Protein AF-A0A7S0GH83-F1 (afdb_monomer_lite)

InterPro domains:
  IPR001752 Kinesin motor domain [PS50067] (26-102)
  IPR027417 P-loop containing nucleoside triphosphate hydrolase [SSF52540] (3-102)
  IPR027640 Kinesin-like protein [PTHR47972] (2-102)
  IPR031852 Spindle pole body-associated protein Vik1/Cik1, microtubule binding domain [PF16796] (10-102)
  IPR036961 Kinesin motor domain superfamily [G3DSA:3.40.850.10] (1-102)

pLDDT: mean 84.29, std 9.67, range [53.75, 94.06]

Sequence (102 aa):
MLEDKVHALQSERRLMHNQLQELRGNIRVYARIRPFLPVDGIAECDLKDAEPNVLPISDSALKTVNRLNKTESSFTYDRVFSPSSSQQTVFDEVSELIQSAL

Organism: NCBI:txid420281

Secondary structure (DSSP, 8-state):
-HHHHHHHHHHHHHHHHHHHHHHH-SS--EEEPPPP-GGGS--TTTTTT---SEEEEETTEEEEEETTTTEEEEEE-SEEE-TT--HHHHHHHHHHHHHHT-

Radius of gyration: 20.24 Å; chains: 1; bounding box: 45×22×60 Å

Foldseek 3Di:
DVVVVVVVVVVVVLVVLVVVCVVLPPDFDEAEDAQDDVVVVADPVCSVVPDDQWDAPDQFKIWGADPVVRDIDMDGGSGYHYNPRDPVNVCVVCVSVVVNVD

Structure (mmCIF, N/CA/C/O backbone):
data_AF-A0A7S0GH83-F1
#
_entry.id   AF-A0A7S0GH83-F1
#
loop_
_atom_site.group_PDB
_atom_site.id
_atom_site.type_symbol
_atom_site.label_atom_id
_atom_site.label_alt_id
_atom_site.label_comp_id
_atom_site.label_asym_id
_atom_site.label_entity_id
_atom_site.label_seq_id
_atom_site.pdbx_PDB_ins_code
_atom_site.Cartn_x
_atom_site.Cartn_y
_atom_site.Cartn_z
_atom_site.occupancy
_atom_site.B_iso_or_equiv
_atom_site.auth_seq_id
_atom_site.auth_comp_id
_atom_site.auth_asym_id
_atom_site.auth_atom_id
_atom_site.pdbx_PDB_model_num
ATOM 1 N N . MET A 1 1 ? -27.648 -3.856 30.524 1.00 70.44 1 MET A N 1
ATOM 2 C CA . MET A 1 1 ? -26.566 -4.792 30.924 1.00 70.44 1 MET A CA 1
ATOM 3 C C . MET A 1 1 ? -25.835 -5.398 29.730 1.00 70.44 1 MET A C 1
ATOM 5 O O . MET A 1 1 ? -24.627 -5.221 29.650 1.00 70.44 1 MET A O 1
ATOM 9 N N . LEU A 1 2 ? -26.502 -6.119 28.814 1.00 83.38 2 LEU A N 1
ATOM 10 C CA . LEU A 1 2 ? -25.817 -6.709 27.648 1.00 83.38 2 LEU A CA 1
ATOM 11 C C . LEU A 1 2 ? -25.417 -5.643 26.612 1.00 83.38 2 LEU A C 1
ATOM 13 O O . LEU A 1 2 ? -24.304 -5.668 26.102 1.00 83.38 2 LEU A O 1
ATOM 17 N N . GLU A 1 3 ? -26.292 -4.666 26.372 1.00 85.94 3 GLU A N 1
ATOM 18 C CA . GLU A 1 3 ? -26.040 -3.535 25.466 1.00 85.94 3 GLU A CA 1
ATOM 19 C C . GLU A 1 3 ? -24.869 -2.665 25.943 1.00 85.94 3 GLU A C 1
ATOM 21 O O . GLU A 1 3 ? -23.976 -2.353 25.159 1.00 85.94 3 GLU 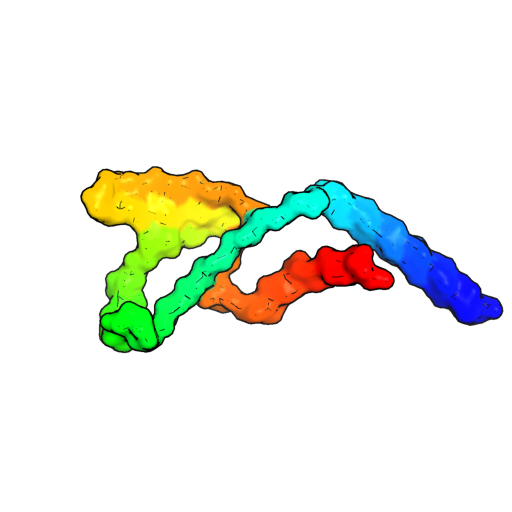A O 1
ATOM 26 N N . ASP A 1 4 ? -24.795 -2.372 27.246 1.00 87.94 4 ASP A N 1
ATOM 27 C CA . ASP A 1 4 ? -23.680 -1.624 27.847 1.00 87.94 4 ASP A CA 1
ATOM 28 C C . ASP A 1 4 ? -22.344 -2.360 27.676 1.00 87.94 4 ASP A C 1
ATOM 30 O O . ASP A 1 4 ? -21.310 -1.756 27.392 1.00 87.94 4 ASP A O 1
ATOM 34 N N . LYS A 1 5 ? -22.3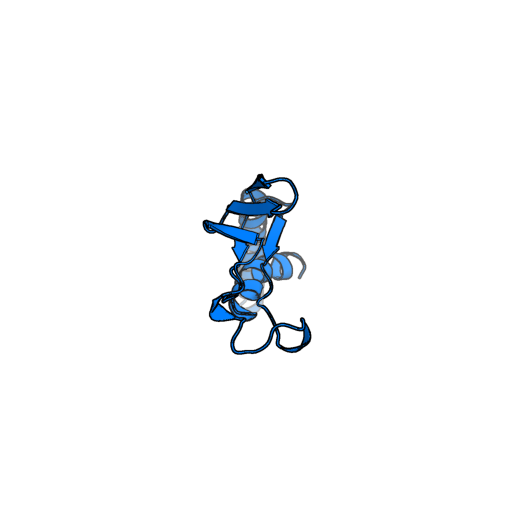68 -3.694 27.809 1.00 90.88 5 LYS A N 1
ATOM 35 C CA . LYS A 1 5 ? -21.197 -4.550 27.598 1.00 90.88 5 LYS A CA 1
ATOM 36 C C . LYS A 1 5 ? -20.745 -4.514 26.136 1.00 90.88 5 LYS A C 1
ATOM 38 O O . LYS A 1 5 ? -19.547 -4.408 25.882 1.00 90.88 5 LYS A O 1
ATOM 43 N N . VAL A 1 6 ? -21.683 -4.572 25.189 1.00 92.31 6 VAL A N 1
ATOM 44 C CA . VAL A 1 6 ? -21.396 -4.459 23.749 1.00 92.31 6 VAL A CA 1
ATOM 45 C C . VAL A 1 6 ? -20.800 -3.089 23.429 1.00 92.31 6 VAL A C 1
ATOM 47 O O . VAL A 1 6 ? -19.785 -3.020 22.738 1.00 92.31 6 VAL A O 1
ATOM 50 N N . HIS A 1 7 ? -21.356 -2.012 23.984 1.00 89.75 7 HIS A N 1
ATOM 51 C CA . HIS A 1 7 ? -20.827 -0.661 23.804 1.00 89.75 7 HIS A CA 1
ATOM 52 C C . HIS A 1 7 ? -19.408 -0.500 24.356 1.00 89.75 7 HIS A C 1
ATOM 54 O O . HIS A 1 7 ? -18.547 0.055 23.673 1.00 89.75 7 HIS A O 1
ATOM 60 N N . ALA A 1 8 ? -19.139 -1.008 25.561 1.00 91.25 8 ALA A N 1
ATOM 61 C CA . ALA A 1 8 ? -17.809 -0.944 26.162 1.00 91.25 8 ALA A CA 1
ATOM 62 C C . ALA A 1 8 ? -16.763 -1.685 25.310 1.00 91.25 8 ALA A C 1
ATOM 64 O O . ALA A 1 8 ? -15.717 -1.119 24.993 1.00 91.25 8 ALA A O 1
ATOM 65 N N . LEU A 1 9 ? -17.081 -2.906 24.864 1.00 91.88 9 LEU A N 1
ATOM 66 C CA . LEU A 1 9 ? -16.195 -3.703 24.008 1.00 91.88 9 LEU A CA 1
ATOM 67 C C . LEU A 1 9 ? -15.960 -3.044 22.642 1.00 91.88 9 LEU A C 1
ATOM 69 O O . LEU A 1 9 ? -14.847 -3.074 22.121 1.00 91.88 9 LEU A O 1
ATOM 73 N N . GLN A 1 10 ? -16.983 -2.418 22.053 1.00 89.06 10 GLN A N 1
ATOM 74 C CA . GLN A 1 10 ? -16.830 -1.686 20.795 1.00 89.06 10 GLN A CA 1
ATOM 75 C C . GLN A 1 10 ? -15.926 -0.456 20.937 1.00 89.06 10 GLN A C 1
ATOM 77 O O . GLN A 1 10 ? -15.147 -0.173 20.026 1.00 89.06 10 GLN A O 1
ATOM 82 N N . SER A 1 11 ? -16.019 0.271 22.051 1.00 88.81 11 SER A N 1
ATOM 83 C CA . SER A 1 11 ? -15.153 1.422 22.334 1.00 88.81 11 SER A CA 1
ATOM 84 C C . SER A 1 11 ? -13.698 1.000 22.529 1.00 88.81 11 SER A C 1
ATOM 86 O O . SER A 1 11 ? -12.803 1.600 21.938 1.00 88.81 11 SER A O 1
ATOM 88 N N . GLU A 1 12 ? -13.460 -0.073 23.286 1.00 92.38 12 GLU A N 1
ATOM 89 C CA . GLU A 1 12 ? -12.119 -0.632 23.493 1.00 92.38 12 GLU A CA 1
ATOM 90 C C . GLU A 1 12 ? -11.503 -1.114 22.171 1.00 92.38 12 GLU A C 1
ATOM 92 O O . GLU A 1 12 ? -10.362 -0.787 21.840 1.00 92.38 12 GLU A O 1
ATOM 97 N N . ARG A 1 13 ? -12.300 -1.804 21.348 1.00 91.06 13 ARG A N 1
ATOM 98 C CA . ARG A 1 13 ? -11.903 -2.243 20.010 1.00 91.06 13 ARG A CA 1
ATOM 99 C C . ARG A 1 13 ? -11.532 -1.070 19.099 1.00 91.06 13 ARG A C 1
ATOM 101 O O . ARG A 1 13 ? -10.544 -1.171 18.380 1.00 91.06 13 ARG A O 1
ATOM 108 N N . ARG A 1 14 ? -12.295 0.031 19.117 1.00 87.88 14 ARG A N 1
ATOM 109 C CA . ARG A 1 14 ? -11.979 1.242 18.333 1.00 87.88 14 ARG A CA 1
ATOM 110 C C . ARG A 1 14 ? -10.686 1.907 18.798 1.00 87.88 14 ARG A C 1
ATOM 112 O O . ARG A 1 14 ? -9.876 2.289 17.961 1.00 87.88 14 ARG A O 1
ATOM 119 N N . LEU A 1 15 ? -10.467 1.996 20.109 1.00 89.75 15 LEU A N 1
ATOM 120 C CA . LEU A 1 15 ? -9.246 2.576 20.668 1.00 89.75 15 LEU A CA 1
ATOM 121 C C . LEU A 1 15 ? -8.001 1.797 20.225 1.00 89.75 15 LEU A C 1
ATOM 123 O O . LEU A 1 15 ? -7.069 2.391 19.688 1.00 89.75 15 LEU A O 1
ATOM 127 N N . MET A 1 16 ? -8.009 0.472 20.402 1.00 90.44 16 MET A N 1
ATOM 128 C CA . MET A 1 16 ? -6.882 -0.380 20.004 1.00 90.44 16 MET A CA 1
ATOM 129 C C . MET A 1 16 ? -6.643 -0.343 18.493 1.00 90.44 16 MET A C 1
ATOM 131 O O . MET A 1 16 ? -5.498 -0.293 18.048 1.00 90.44 16 MET A O 1
ATOM 135 N N . HIS A 1 17 ? -7.718 -0.331 17.700 1.00 87.56 17 HIS A N 1
ATOM 136 C CA . HIS A 1 17 ? -7.627 -0.219 16.245 1.00 87.56 17 HIS A CA 1
ATOM 137 C C . HIS A 1 17 ? -6.947 1.084 15.820 1.00 87.56 17 HIS A C 1
ATOM 139 O O . HIS A 1 17 ? -6.025 1.060 15.011 1.00 87.56 17 HIS A O 1
ATOM 145 N N . ASN A 1 18 ? -7.341 2.212 16.412 1.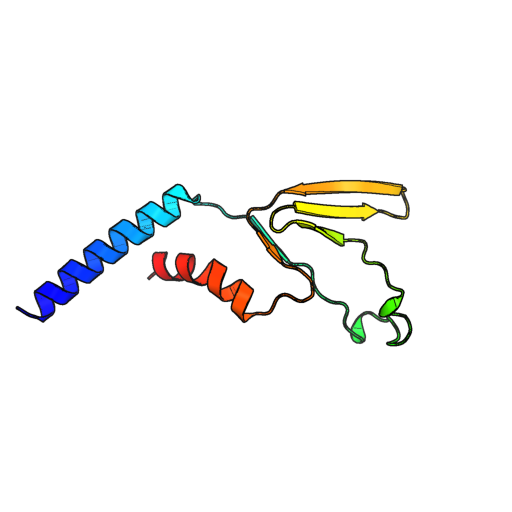00 85.94 18 ASN A N 1
ATOM 146 C CA . ASN A 1 18 ? -6.755 3.511 16.091 1.00 85.94 18 ASN A CA 1
ATOM 147 C C . ASN A 1 18 ? -5.282 3.595 16.498 1.00 85.94 18 ASN A C 1
ATOM 149 O O . ASN A 1 18 ? -4.466 4.052 15.704 1.00 85.94 18 ASN A O 1
ATOM 153 N N . GLN A 1 19 ? -4.916 3.076 17.673 1.00 89.44 19 GLN A N 1
ATOM 154 C CA . GLN A 1 19 ? -3.512 3.001 18.092 1.00 89.44 19 GLN A CA 1
ATOM 155 C C . GLN A 1 19 ? -2.666 2.185 17.109 1.00 89.44 19 GLN A C 1
ATOM 157 O O . GLN A 1 19 ? -1.565 2.589 16.742 1.00 89.44 19 GLN A O 1
ATOM 162 N N . LEU A 1 20 ? -3.183 1.046 16.643 1.00 88.56 20 LEU A N 1
ATOM 163 C CA . LEU A 1 20 ? -2.493 0.218 15.657 1.00 88.56 20 LEU A CA 1
ATOM 164 C C . LEU A 1 20 ? -2.339 0.944 14.311 1.00 88.56 20 LEU A C 1
ATOM 166 O O . LEU A 1 20 ? -1.287 0.840 13.678 1.00 88.56 20 LEU A O 1
ATOM 170 N N . GLN A 1 21 ? -3.351 1.708 13.893 1.00 85.56 21 GLN A N 1
ATOM 171 C CA . GLN A 1 21 ? -3.291 2.522 12.678 1.00 85.56 21 GLN A CA 1
ATOM 172 C C . GLN A 1 21 ? -2.255 3.644 12.774 1.00 85.56 21 GLN A C 1
ATOM 174 O O . GLN A 1 21 ? -1.459 3.804 11.849 1.00 85.56 21 GLN A O 1
ATOM 179 N N . GLU A 1 22 ? -2.216 4.364 13.896 1.00 86.56 22 GLU A N 1
ATOM 180 C CA . GLU A 1 22 ? -1.231 5.420 14.151 1.00 86.56 22 GLU A CA 1
ATOM 181 C C . GLU A 1 22 ? 0.199 4.872 14.133 1.00 86.56 22 GLU A C 1
ATOM 183 O O . GLU A 1 22 ? 1.078 5.454 13.497 1.00 86.56 22 GLU A O 1
ATOM 188 N N . LEU A 1 23 ? 0.428 3.714 14.765 1.00 86.44 23 LEU A N 1
ATOM 189 C CA . LEU A 1 23 ? 1.738 3.055 14.787 1.00 86.44 23 LEU A CA 1
ATOM 190 C C . LEU A 1 23 ? 2.203 2.605 13.399 1.00 86.44 23 LEU A C 1
ATOM 192 O O . LEU A 1 23 ? 3.393 2.663 13.100 1.00 86.44 23 LEU A O 1
ATOM 196 N N . ARG A 1 24 ? 1.278 2.159 12.544 1.00 83.50 24 ARG A N 1
ATOM 197 C CA . ARG A 1 24 ? 1.574 1.821 11.145 1.00 83.50 24 ARG A CA 1
ATOM 198 C C . ARG A 1 24 ? 1.800 3.059 10.266 1.00 83.50 24 ARG A C 1
ATOM 200 O O . ARG A 1 24 ? 2.319 2.915 9.167 1.00 83.50 24 ARG A O 1
ATOM 207 N N . GLY A 1 25 ? 1.416 4.246 10.728 1.00 83.38 25 GLY A N 1
ATOM 208 C CA . GLY A 1 25 ? 1.558 5.506 10.009 1.00 83.38 25 GLY A CA 1
ATOM 209 C C . GLY A 1 25 ? 0.235 6.025 9.443 1.00 83.38 25 GLY A C 1
ATOM 210 O O . GLY A 1 25 ? -0.529 5.301 8.802 1.00 83.38 25 GLY A O 1
ATOM 211 N N . ASN A 1 26 ? 0.005 7.325 9.655 1.00 83.75 26 ASN A N 1
ATOM 212 C CA . ASN A 1 26 ? -1.210 8.038 9.242 1.00 83.75 26 ASN A CA 1
ATOM 213 C C . ASN A 1 26 ? -1.303 8.270 7.726 1.00 83.75 26 ASN A C 1
ATOM 215 O O . ASN A 1 26 ? -2.390 8.486 7.197 1.00 83.75 26 ASN A O 1
ATOM 219 N N . ILE A 1 27 ? -0.165 8.260 7.029 1.00 88.25 27 ILE A N 1
ATOM 220 C CA . ILE A 1 27 ? -0.084 8.377 5.572 1.00 88.25 27 ILE A CA 1
ATOM 221 C C . ILE A 1 27 ? 0.547 7.092 5.060 1.00 88.25 27 ILE A C 1
ATOM 223 O O . ILE A 1 27 ? 1.616 6.713 5.532 1.00 88.25 27 ILE A O 1
ATOM 227 N N . ARG A 1 28 ? -0.110 6.452 4.090 1.00 89.06 28 ARG A N 1
ATOM 228 C CA . ARG A 1 28 ? 0.386 5.248 3.421 1.00 89.06 28 ARG A CA 1
ATOM 229 C C . ARG A 1 28 ? 0.404 5.445 1.920 1.00 89.06 28 ARG A C 1
ATOM 231 O O . ARG A 1 28 ? -0.537 5.998 1.350 1.00 89.06 28 ARG A O 1
ATOM 238 N N . VAL A 1 29 ? 1.461 4.969 1.284 1.00 91.69 29 VAL A N 1
ATOM 239 C CA . VAL A 1 29 ? 1.649 5.002 -0.159 1.00 91.69 29 VAL A CA 1
ATOM 240 C C . VAL A 1 29 ? 1.751 3.572 -0.662 1.00 91.69 29 VAL A C 1
ATOM 242 O O . VAL A 1 29 ? 2.725 2.861 -0.417 1.00 91.69 29 VAL A O 1
ATOM 245 N N . TYR A 1 30 ? 0.736 3.170 -1.419 1.00 92.81 30 TYR A N 1
ATOM 246 C CA . TYR A 1 30 ? 0.685 1.876 -2.078 1.00 92.81 30 TYR A CA 1
ATOM 247 C C . TYR A 1 30 ? 0.915 2.036 -3.577 1.00 92.81 30 TYR A C 1
ATOM 249 O O . TYR A 1 30 ? 0.342 2.922 -4.212 1.00 92.81 30 TYR A O 1
ATOM 257 N N . ALA A 1 31 ? 1.718 1.149 -4.157 1.00 92.94 31 ALA A N 1
ATOM 258 C CA . ALA A 1 31 ? 1.882 1.051 -5.601 1.00 92.94 31 ALA A CA 1
ATOM 259 C C . ALA A 1 31 ? 1.146 -0.185 -6.118 1.00 92.94 31 ALA A C 1
ATOM 261 O O . ALA A 1 31 ? 1.236 -1.258 -5.528 1.00 92.94 31 ALA A O 1
ATOM 262 N N . ARG A 1 32 ? 0.437 -0.065 -7.243 1.00 92.88 32 ARG A N 1
ATOM 263 C CA . ARG A 1 32 ? -0.206 -1.206 -7.900 1.00 92.88 32 ARG A CA 1
ATOM 264 C C . ARG A 1 32 ? 0.107 -1.226 -9.379 1.00 92.88 32 ARG A C 1
ATOM 266 O O . ARG A 1 32 ? -0.224 -0.292 -10.106 1.00 92.88 32 ARG A O 1
ATOM 273 N N . ILE A 1 33 ? 0.699 -2.326 -9.818 1.00 90.50 33 ILE A N 1
ATOM 274 C CA . ILE A 1 33 ? 1.033 -2.539 -11.218 1.00 90.50 33 ILE A CA 1
ATOM 275 C C . ILE A 1 33 ? -0.208 -3.093 -11.917 1.00 90.50 33 ILE A C 1
ATOM 277 O O . ILE A 1 33 ? -0.773 -4.102 -11.498 1.00 90.50 33 ILE A O 1
ATOM 281 N N . ARG A 1 34 ? -0.659 -2.417 -12.974 1.00 88.06 34 ARG A N 1
ATOM 282 C CA . ARG A 1 34 ? -1.786 -2.871 -13.793 1.00 88.06 34 ARG A CA 1
ATOM 283 C C . ARG A 1 34 ? -1.312 -3.967 -14.763 1.00 88.06 34 ARG A C 1
ATOM 285 O O . ARG A 1 34 ? -0.289 -3.764 -15.415 1.00 88.06 34 ARG A O 1
ATOM 292 N N . PRO A 1 35 ? -2.033 -5.097 -14.887 1.00 85.31 35 PRO A N 1
ATOM 293 C CA . PRO A 1 35 ? -1.756 -6.076 -15.933 1.00 85.31 35 PRO A CA 1
ATOM 294 C C . PRO A 1 35 ? -2.081 -5.508 -17.316 1.00 85.31 35 PRO A C 1
ATOM 296 O O . PRO A 1 35 ? -2.986 -4.684 -17.458 1.00 85.31 35 PRO A O 1
ATOM 299 N N . PHE A 1 36 ? -1.358 -5.976 -18.330 1.00 81.38 36 PHE A N 1
ATOM 300 C CA . PHE A 1 36 ? -1.647 -5.645 -19.721 1.00 81.38 36 PHE A CA 1
ATOM 301 C C . PHE A 1 36 ? -3.015 -6.190 -20.134 1.00 81.38 36 PHE A C 1
ATOM 303 O O . PHE A 1 36 ? -3.356 -7.333 -19.821 1.00 81.38 36 PHE A O 1
ATOM 310 N N . LEU A 1 37 ? -3.796 -5.372 -20.836 1.00 80.62 37 LEU A N 1
ATOM 311 C CA . LEU A 1 37 ? -5.066 -5.765 -21.432 1.00 80.62 37 LEU A CA 1
ATOM 312 C C . LEU A 1 37 ? -4.962 -5.780 -22.965 1.00 80.62 37 LEU A C 1
ATOM 314 O O . LEU A 1 37 ? -4.175 -5.026 -23.532 1.00 80.62 37 LEU A O 1
ATOM 318 N N . PRO A 1 38 ? -5.811 -6.556 -23.667 1.00 73.94 38 PRO A N 1
ATOM 319 C CA . PRO A 1 38 ? -5.819 -6.598 -25.136 1.00 73.94 38 PRO A CA 1
ATOM 320 C C . PRO A 1 38 ? -6.067 -5.229 -25.792 1.00 73.94 38 PRO A C 1
ATOM 322 O O . PRO A 1 38 ? -5.644 -4.975 -26.915 1.00 73.94 38 PRO A O 1
ATOM 325 N N . VAL A 1 39 ? -6.742 -4.321 -25.075 1.00 77.62 39 VAL A N 1
ATOM 326 C CA . VAL A 1 39 ? -7.002 -2.939 -25.513 1.00 77.62 39 VAL A CA 1
ATOM 327 C C . VAL A 1 39 ? -5.738 -2.076 -25.568 1.00 77.62 39 VAL A C 1
ATOM 329 O O . VAL A 1 39 ? -5.730 -1.056 -26.249 1.00 77.62 39 VAL A O 1
ATOM 332 N N . ASP A 1 40 ? -4.658 -2.490 -24.903 1.00 75.94 40 ASP A N 1
ATOM 333 C CA . ASP A 1 40 ? -3.395 -1.750 -24.876 1.00 75.94 40 ASP A CA 1
ATOM 334 C C . ASP A 1 40 ? -2.594 -1.919 -26.193 1.00 75.94 40 ASP A C 1
ATOM 336 O O . ASP A 1 40 ? -1.468 -1.441 -26.304 1.00 75.94 40 ASP A O 1
ATOM 340 N N . GLY A 1 41 ? -3.179 -2.573 -27.211 1.00 67.06 41 GLY A N 1
ATOM 341 C CA . GLY A 1 41 ? -2.612 -2.708 -28.559 1.00 67.06 41 GLY A CA 1
ATOM 342 C C . GLY A 1 41 ? -1.556 -3.806 -28.692 1.00 67.06 41 GLY A C 1
ATOM 343 O O . GLY A 1 41 ? -0.871 -3.877 -29.709 1.00 67.06 41 GLY A O 1
ATOM 344 N N . ILE A 1 42 ? -1.427 -4.654 -27.672 1.00 65.19 42 ILE A N 1
ATOM 345 C CA . ILE A 1 42 ? -0.487 -5.772 -27.625 1.00 65.19 42 ILE A CA 1
ATOM 346 C C . ILE A 1 42 ? -1.245 -7.020 -28.084 1.00 65.19 42 ILE A C 1
ATOM 348 O O . ILE A 1 42 ? -2.243 -7.397 -27.463 1.00 65.19 42 ILE A O 1
ATOM 352 N N . ALA A 1 43 ? -0.815 -7.648 -29.181 1.00 60.03 43 ALA A N 1
ATOM 353 C CA . ALA A 1 43 ? -1.407 -8.908 -29.622 1.00 60.03 43 ALA A CA 1
ATOM 354 C C . ALA A 1 43 ? -1.225 -9.978 -28.528 1.00 60.03 43 ALA A C 1
ATOM 356 O O . ALA A 1 43 ? -0.207 -9.988 -27.840 1.00 60.03 43 ALA A O 1
ATOM 357 N N . GLU A 1 44 ? -2.176 -10.907 -28.366 1.00 58.66 44 GLU A N 1
ATOM 358 C CA . GLU A 1 44 ? -2.083 -11.966 -27.338 1.00 58.66 44 GLU A CA 1
ATOM 359 C C . GLU A 1 44 ? -0.787 -12.792 -27.435 1.00 58.66 44 GLU A C 1
ATOM 361 O O . GLU A 1 44 ? -0.278 -13.283 -26.426 1.00 58.66 44 GLU A O 1
ATOM 366 N N . CYS A 1 45 ? -0.234 -12.897 -28.644 1.00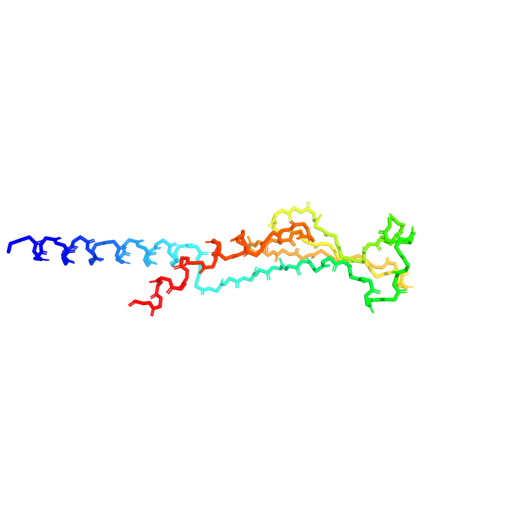 53.75 45 CYS A N 1
ATOM 367 C CA . CYS A 1 45 ? 1.045 -13.535 -28.938 1.00 53.75 45 CYS A CA 1
ATOM 368 C C . CYS A 1 45 ? 2.239 -12.782 -28.324 1.00 53.75 45 CYS A C 1
ATOM 370 O O . CYS A 1 45 ? 3.169 -13.423 -27.846 1.00 53.75 45 CYS A O 1
ATOM 372 N N . ASP A 1 46 ? 2.173 -11.449 -28.276 1.00 59.09 46 ASP A N 1
ATOM 373 C CA . ASP A 1 46 ? 3.242 -10.563 -27.804 1.00 59.09 46 ASP A CA 1
ATOM 374 C C . ASP A 1 46 ? 3.145 -10.272 -26.299 1.00 59.09 46 ASP A C 1
ATOM 376 O O . ASP A 1 46 ? 4.101 -9.792 -25.703 1.00 59.09 46 ASP A O 1
ATOM 380 N N . LEU A 1 47 ? 2.025 -10.592 -25.635 1.00 60.06 47 LEU A N 1
ATOM 381 C CA . LEU A 1 47 ? 1.862 -10.404 -24.182 1.00 60.06 47 LEU A CA 1
ATOM 382 C C . LEU A 1 47 ? 2.874 -11.209 -23.351 1.00 60.06 47 LEU A C 1
ATOM 384 O O . LEU A 1 47 ? 3.170 -10.833 -22.218 1.00 60.06 47 LEU A O 1
ATOM 388 N N . LYS A 1 48 ? 3.386 -12.321 -23.895 1.00 57.31 48 LYS A N 1
ATOM 389 C CA . LYS A 1 48 ? 4.416 -13.146 -23.244 1.00 57.31 48 LYS A CA 1
ATOM 390 C C . LYS A 1 48 ? 5.823 -12.563 -23.389 1.00 57.31 48 LYS A C 1
ATOM 392 O O . LYS A 1 48 ? 6.642 -12.784 -22.503 1.00 57.31 48 LYS A O 1
ATOM 397 N N . ASP A 1 49 ? 6.060 -11.798 -24.453 1.00 57.00 49 ASP A N 1
ATOM 398 C CA . ASP A 1 49 ? 7.346 -11.160 -24.767 1.00 57.00 49 ASP A CA 1
ATOM 399 C C . ASP A 1 49 ? 7.367 -9.661 -24.400 1.00 57.00 49 ASP A C 1
ATOM 401 O O . ASP A 1 49 ? 8.416 -9.012 -24.402 1.00 57.00 49 ASP A O 1
ATOM 405 N N . ALA A 1 50 ? 6.211 -9.097 -24.036 1.00 65.19 50 ALA A N 1
ATOM 406 C CA . ALA A 1 50 ? 6.058 -7.739 -23.541 1.00 65.19 50 ALA A CA 1
ATOM 407 C C . ALA A 1 50 ? 6.652 -7.616 -22.132 1.00 65.19 50 ALA A C 1
ATOM 409 O O . ALA A 1 50 ? 5.967 -7.704 -21.115 1.00 65.19 50 ALA A O 1
ATOM 410 N N . GLU A 1 51 ? 7.956 -7.381 -22.064 1.00 69.38 51 GLU A N 1
ATOM 411 C CA . GLU A 1 51 ? 8.618 -7.067 -20.806 1.00 69.38 51 GLU A CA 1
ATOM 412 C C . GLU A 1 51 ? 8.137 -5.696 -20.274 1.00 69.38 51 GLU A C 1
ATOM 414 O O . GLU A 1 51 ? 8.415 -4.667 -20.910 1.00 69.38 51 GLU A O 1
ATOM 419 N N . PRO A 1 52 ? 7.480 -5.629 -19.101 1.00 76.69 52 PRO A N 1
ATOM 420 C CA . PRO A 1 52 ? 6.979 -4.375 -18.559 1.00 76.69 52 PRO A CA 1
ATOM 421 C C . PRO A 1 52 ? 8.124 -3.453 -18.128 1.00 76.69 52 PRO A C 1
ATOM 423 O O . PRO A 1 52 ? 9.093 -3.875 -17.503 1.00 76.69 52 PRO A O 1
ATOM 426 N N . ASN A 1 53 ? 7.965 -2.152 -18.385 1.00 83.31 53 ASN A N 1
ATOM 427 C CA . ASN A 1 53 ? 8.892 -1.124 -17.892 1.00 83.31 53 ASN A CA 1
ATOM 428 C C . ASN A 1 53 ? 8.825 -0.949 -16.367 1.00 83.31 53 ASN A C 1
ATOM 430 O O . ASN A 1 53 ? 9.630 -0.216 -15.804 1.00 83.31 53 ASN A O 1
ATOM 434 N N . VAL A 1 54 ? 7.853 -1.574 -15.701 1.00 85.94 54 VAL A N 1
ATOM 435 C CA . VAL A 1 54 ? 7.651 -1.506 -14.256 1.00 85.94 54 VAL A CA 1
ATOM 436 C C . VAL A 1 54 ? 7.666 -2.922 -13.697 1.00 85.94 54 VAL A C 1
ATOM 438 O O . VAL A 1 54 ? 6.855 -3.757 -14.092 1.00 85.94 54 VAL A O 1
ATOM 441 N N . LEU A 1 55 ? 8.585 -3.184 -12.774 1.00 86.38 55 LEU A N 1
ATOM 442 C CA . LEU A 1 55 ? 8.842 -4.502 -12.208 1.00 86.38 55 LEU A CA 1
ATOM 443 C C . LEU A 1 55 ? 8.774 -4.436 -10.678 1.00 86.38 55 LEU A C 1
ATOM 445 O O . LEU A 1 55 ? 9.409 -3.564 -10.080 1.00 86.38 55 LEU A O 1
ATOM 449 N N . PRO A 1 56 ? 8.044 -5.345 -10.016 1.00 87.56 56 PRO A N 1
ATOM 450 C CA . PRO A 1 56 ? 8.121 -5.464 -8.568 1.00 87.56 56 PRO A CA 1
ATOM 451 C C . PRO A 1 56 ? 9.470 -6.094 -8.187 1.00 87.56 56 PRO A C 1
ATOM 453 O O . PRO A 1 56 ? 9.824 -7.158 -8.691 1.00 87.56 56 PRO A O 1
ATOM 456 N N . ILE A 1 57 ? 10.231 -5.434 -7.310 1.00 87.88 57 ILE A N 1
ATOM 457 C CA . ILE A 1 57 ? 11.457 -6.000 -6.715 1.00 87.88 57 ILE A CA 1
ATOM 458 C C . ILE A 1 57 ? 11.075 -6.855 -5.502 1.00 87.88 57 ILE A C 1
ATOM 460 O O . ILE A 1 57 ? 11.624 -7.933 -5.289 1.00 87.88 57 ILE A O 1
ATOM 464 N N . SER A 1 58 ? 10.134 -6.358 -4.701 1.00 88.06 58 SER A N 1
ATOM 465 C CA . SER A 1 58 ? 9.602 -7.006 -3.506 1.00 88.06 58 SER A CA 1
ATOM 466 C C . SER A 1 58 ? 8.202 -6.466 -3.203 1.00 88.06 58 SER A C 1
ATOM 468 O O . SER A 1 58 ? 7.715 -5.557 -3.875 1.00 88.06 58 SER A O 1
ATOM 470 N N . ASP A 1 59 ? 7.591 -6.963 -2.132 1.00 87.56 59 ASP A N 1
ATOM 471 C CA . ASP A 1 59 ? 6.322 -6.459 -1.600 1.00 87.56 59 ASP A CA 1
ATOM 472 C C . ASP A 1 59 ? 6.356 -4.979 -1.175 1.00 87.56 59 ASP A C 1
ATOM 474 O O . ASP A 1 59 ? 5.303 -4.407 -0.917 1.00 87.56 59 ASP A O 1
ATOM 478 N N . SER A 1 60 ? 7.531 -4.353 -1.078 1.00 90.62 60 SER A N 1
ATOM 479 C CA . SER A 1 60 ? 7.709 -2.957 -0.653 1.00 90.62 60 SER A CA 1
ATOM 480 C C . SER A 1 60 ? 8.551 -2.128 -1.621 1.00 90.62 60 SER A C 1
ATOM 482 O O . SER A 1 60 ? 8.749 -0.937 -1.396 1.00 90.62 60 SER A O 1
ATOM 484 N N . ALA A 1 61 ? 9.054 -2.717 -2.708 1.00 91.69 61 ALA A N 1
ATOM 485 C CA . ALA A 1 61 ? 9.932 -2.026 -3.641 1.00 91.69 61 ALA A CA 1
ATOM 486 C C . ALA A 1 61 ? 9.579 -2.318 -5.099 1.00 91.69 61 ALA A C 1
ATOM 488 O O . ALA A 1 61 ? 9.249 -3.438 -5.491 1.00 91.69 61 ALA A O 1
ATOM 489 N N . LEU A 1 62 ? 9.698 -1.283 -5.922 1.00 92.44 62 LEU A N 1
ATOM 490 C CA . LEU A 1 62 ? 9.346 -1.279 -7.333 1.00 92.44 62 LEU A CA 1
ATOM 491 C C . LEU A 1 62 ? 10.487 -0.669 -8.143 1.00 92.44 62 LEU A C 1
ATOM 493 O O . LEU A 1 62 ? 11.067 0.341 -7.750 1.00 92.44 62 LEU A O 1
ATOM 497 N N . LYS A 1 63 ? 10.780 -1.267 -9.292 1.00 91.81 63 LYS A N 1
ATOM 498 C CA . LYS A 1 63 ? 11.748 -0.778 -10.268 1.00 91.81 63 LYS A CA 1
ATOM 499 C C . LYS A 1 63 ? 11.026 -0.271 -11.503 1.00 91.81 63 LYS A C 1
ATOM 501 O O . LYS A 1 63 ? 10.174 -0.969 -12.047 1.00 91.81 63 LYS A O 1
ATOM 506 N N . THR A 1 64 ? 11.441 0.882 -11.997 1.00 89.25 64 THR A N 1
ATOM 507 C CA . THR A 1 64 ? 11.054 1.390 -13.310 1.00 89.25 64 THR A CA 1
ATOM 508 C C . THR A 1 64 ? 12.281 1.424 -14.209 1.00 89.25 64 THR A C 1
ATOM 510 O 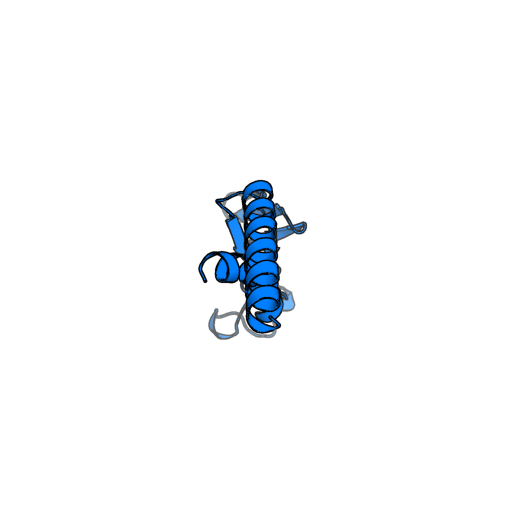O . THR A 1 64 ? 13.323 1.960 -13.834 1.00 89.25 64 THR A O 1
ATOM 513 N N . VAL A 1 65 ? 12.159 0.849 -15.399 1.00 88.19 65 VAL A N 1
ATOM 514 C CA . VAL A 1 65 ? 13.202 0.785 -16.420 1.00 88.19 65 VAL A CA 1
ATOM 515 C C . VAL A 1 65 ? 12.783 1.671 -17.585 1.00 88.19 65 VAL A C 1
ATOM 517 O O . VAL A 1 65 ? 11.782 1.421 -18.254 1.00 88.19 65 VAL A O 1
ATOM 520 N N . ASN A 1 66 ? 13.559 2.718 -17.848 1.00 84.81 66 ASN A N 1
ATOM 521 C CA . ASN A 1 66 ? 13.410 3.540 -19.038 1.00 84.81 66 ASN A CA 1
ATOM 522 C C . ASN A 1 66 ? 14.362 3.023 -20.120 1.00 84.81 66 ASN A C 1
ATOM 524 O O . ASN A 1 66 ? 15.569 3.258 -20.074 1.00 84.81 66 ASN A O 1
ATOM 528 N N . ARG A 1 67 ? 13.810 2.329 -21.117 1.00 78.88 67 ARG A N 1
ATOM 529 C CA . ARG A 1 67 ? 14.597 1.713 -22.197 1.00 78.88 67 ARG A CA 1
ATOM 530 C C . ARG A 1 67 ? 15.186 2.706 -23.191 1.00 78.88 67 ARG A C 1
ATOM 532 O O . ARG A 1 67 ? 16.226 2.412 -23.769 1.00 78.88 67 ARG A O 1
ATOM 539 N N . LEU A 1 68 ? 14.562 3.873 -23.364 1.00 80.69 68 LEU A N 1
ATOM 540 C CA . LEU A 1 68 ? 15.063 4.914 -24.268 1.00 80.69 68 LEU A CA 1
ATOM 541 C C . LEU A 1 68 ? 16.387 5.484 -23.751 1.00 80.69 68 LEU A C 1
ATOM 543 O O . LEU A 1 68 ? 17.333 5.653 -24.514 1.00 80.69 68 LEU A O 1
ATOM 547 N N . ASN A 1 69 ? 16.465 5.701 -22.437 1.00 83.88 69 ASN A N 1
ATOM 548 C CA . ASN A 1 69 ? 17.623 6.319 -21.793 1.00 83.88 69 ASN A CA 1
ATOM 549 C C . ASN A 1 69 ? 18.522 5.306 -21.061 1.00 83.88 69 ASN A C 1
ATOM 551 O O . ASN A 1 69 ? 19.534 5.699 -20.488 1.00 83.88 69 ASN A O 1
ATOM 555 N N . LYS A 1 70 ? 18.150 4.015 -21.059 1.00 81.88 70 LYS A N 1
ATOM 556 C CA . LYS A 1 70 ? 18.777 2.933 -20.275 1.00 81.88 70 LYS A CA 1
ATOM 557 C C . LYS A 1 70 ? 18.956 3.288 -18.794 1.00 81.88 70 LYS A C 1
ATOM 559 O O . LYS A 1 70 ? 19.937 2.894 -18.170 1.00 81.88 70 LYS A O 1
ATOM 564 N N . THR A 1 71 ? 18.016 4.050 -18.239 1.00 86.44 71 THR A N 1
ATOM 565 C CA . THR A 1 71 ? 18.031 4.419 -16.824 1.00 86.44 71 THR A CA 1
ATOM 566 C C . THR A 1 71 ? 17.087 3.532 -16.037 1.00 86.44 71 THR A C 1
ATOM 568 O O . THR A 1 71 ? 15.993 3.187 -16.485 1.00 86.44 71 THR A O 1
ATOM 571 N N . GLU A 1 72 ? 17.517 3.173 -14.837 1.00 89.44 72 GLU A N 1
ATOM 572 C CA . GLU A 1 72 ? 16.733 2.389 -13.898 1.00 89.44 72 GLU A CA 1
ATOM 573 C C . GLU A 1 72 ? 16.499 3.228 -12.647 1.00 89.44 72 GLU A C 1
ATOM 575 O O . GLU A 1 72 ? 17.392 3.933 -12.177 1.00 89.44 72 GLU A O 1
ATOM 580 N N . SER A 1 73 ? 15.284 3.195 -12.118 1.00 90.81 73 SER A N 1
ATOM 581 C CA . SER A 1 73 ? 14.919 3.914 -10.901 1.00 90.81 73 SER A CA 1
ATOM 582 C C . SER A 1 73 ? 14.171 2.980 -9.972 1.00 90.81 73 SER A C 1
ATOM 584 O O . SER A 1 73 ? 13.238 2.302 -10.397 1.00 90.81 73 SER A O 1
ATOM 586 N N . SER A 1 74 ? 14.591 2.947 -8.714 1.00 91.94 74 SER A N 1
ATOM 587 C CA . SER A 1 74 ? 13.975 2.122 -7.679 1.00 91.94 74 SER A CA 1
ATOM 588 C C . SER A 1 74 ? 13.236 3.010 -6.692 1.00 91.94 74 SER A C 1
ATOM 590 O O . SER A 1 74 ? 13.748 4.050 -6.281 1.00 91.94 74 SER A O 1
ATOM 592 N N . PHE A 1 75 ? 12.044 2.577 -6.305 1.00 93.31 75 PHE A N 1
ATOM 593 C CA . PHE A 1 75 ? 11.153 3.284 -5.399 1.00 93.31 75 PHE A CA 1
ATOM 594 C C . PHE A 1 75 ? 10.681 2.336 -4.300 1.00 93.31 75 PHE A C 1
ATOM 596 O O . PHE A 1 75 ? 10.441 1.154 -4.560 1.00 93.31 75 PHE A O 1
ATOM 603 N N . THR A 1 76 ? 10.528 2.867 -3.090 1.00 93.38 76 THR A N 1
ATOM 604 C CA . THR A 1 76 ? 10.058 2.123 -1.918 1.00 93.38 76 THR A CA 1
ATOM 605 C C . THR A 1 76 ? 8.679 2.629 -1.515 1.00 93.38 76 THR A C 1
ATOM 607 O O . THR A 1 76 ? 8.432 3.834 -1.518 1.00 93.38 76 THR A O 1
ATOM 610 N N . TYR A 1 77 ? 7.799 1.699 -1.170 1.00 93.44 77 TYR A N 1
ATOM 611 C CA . TYR A 1 77 ? 6.400 1.914 -0.822 1.00 93.44 77 TYR A CA 1
ATOM 612 C C . TYR A 1 77 ? 6.040 1.078 0.408 1.00 93.44 77 TYR A C 1
ATOM 614 O O . TYR A 1 77 ? 6.745 0.124 0.740 1.00 93.44 77 TYR A O 1
ATOM 622 N N . ASP A 1 78 ? 4.912 1.383 1.047 1.00 91.81 78 ASP A N 1
ATOM 623 C CA . ASP A 1 78 ? 4.394 0.567 2.153 1.00 91.81 78 ASP A CA 1
ATOM 624 C C . ASP A 1 78 ? 3.968 -0.825 1.667 1.00 91.81 78 ASP A C 1
ATOM 626 O O . ASP A 1 78 ? 4.157 -1.831 2.349 1.00 91.81 78 ASP A O 1
ATOM 630 N N . ARG A 1 79 ? 3.413 -0.885 0.450 1.00 91.62 79 ARG A N 1
ATOM 631 C CA . ARG A 1 79 ? 3.054 -2.126 -0.242 1.00 91.62 79 ARG A CA 1
ATOM 632 C C . ARG A 1 79 ? 3.088 -1.929 -1.755 1.00 91.62 79 ARG A C 1
ATOM 634 O O . ARG A 1 79 ? 2.623 -0.907 -2.266 1.00 91.62 79 ARG A O 1
ATOM 641 N N . VAL A 1 80 ? 3.589 -2.927 -2.472 1.00 94.06 80 VAL A N 1
ATOM 642 C CA . VAL A 1 80 ? 3.598 -3.013 -3.933 1.00 94.06 80 VAL A CA 1
ATOM 643 C C . VAL A 1 80 ? 2.770 -4.221 -4.360 1.00 94.06 80 VAL A C 1
ATOM 645 O O . VAL A 1 80 ? 3.094 -5.360 -4.038 1.00 94.06 80 VAL A O 1
ATOM 648 N N . PHE A 1 81 ? 1.701 -3.977 -5.112 1.00 93.19 81 PHE A N 1
ATOM 649 C CA . PHE A 1 81 ? 0.831 -5.009 -5.664 1.00 93.19 81 PHE A CA 1
ATOM 650 C C . PHE A 1 81 ? 1.261 -5.376 -7.084 1.00 93.19 81 PHE A C 1
ATOM 652 O O . PHE A 1 81 ? 1.346 -4.519 -7.971 1.00 93.19 81 PHE A O 1
ATOM 659 N N . SER A 1 82 ? 1.496 -6.668 -7.299 1.00 89.81 82 SER A N 1
ATOM 660 C CA . SER A 1 82 ? 1.833 -7.242 -8.600 1.00 89.81 82 SER A CA 1
ATOM 661 C C . SER A 1 82 ? 0.664 -7.142 -9.598 1.00 89.81 82 SER A C 1
ATOM 663 O O . SER A 1 82 ? -0.493 -7.016 -9.188 1.00 89.81 82 SER A O 1
ATOM 665 N N . PRO A 1 83 ? 0.921 -7.318 -10.908 1.00 87.62 83 PRO A N 1
ATOM 666 C CA . PRO A 1 83 ? -0.138 -7.419 -11.919 1.00 87.62 83 PRO A CA 1
ATOM 667 C C . PRO A 1 83 ? -1.155 -8.538 -11.650 1.00 87.62 83 PRO A C 1
ATOM 669 O O . PRO A 1 83 ? -2.301 -8.449 -12.079 1.00 87.62 83 PRO A O 1
ATOM 672 N N . SER A 1 84 ? -0.738 -9.586 -10.932 1.00 87.81 84 SER A N 1
ATOM 673 C CA . SER A 1 84 ? -1.571 -10.726 -10.535 1.00 87.81 84 SER A CA 1
ATOM 674 C C . SER A 1 84 ? -2.386 -10.486 -9.259 1.00 87.81 84 SER A C 1
ATOM 676 O O . SER A 1 84 ? -3.183 -11.341 -8.874 1.00 87.81 84 SER A O 1
ATOM 678 N N . SER A 1 85 ? -2.201 -9.347 -8.586 1.00 91.00 85 SER A N 1
ATOM 679 C CA . SER A 1 85 ? -2.881 -9.047 -7.327 1.00 91.00 85 SER A CA 1
ATOM 680 C C . SER A 1 85 ? -4.371 -8.766 -7.543 1.00 91.00 85 SER A C 1
ATOM 682 O O . SER A 1 85 ? -4.765 -7.893 -8.328 1.00 91.00 85 SER A O 1
ATOM 684 N N . SER A 1 86 ? -5.205 -9.502 -6.807 1.00 92.62 86 SER A N 1
ATOM 685 C CA . SER A 1 86 ? -6.662 -9.400 -6.888 1.00 92.62 86 SER A CA 1
ATOM 686 C C . SER A 1 86 ? -7.194 -8.117 -6.240 1.00 92.62 86 SER A C 1
ATOM 688 O O . SER A 1 86 ? -6.550 -7.522 -5.375 1.00 92.62 86 SER A O 1
ATOM 690 N N . GLN A 1 87 ? -8.413 -7.713 -6.619 1.00 91.12 87 GLN A N 1
ATOM 691 C CA . GLN A 1 87 ? -9.117 -6.609 -5.953 1.00 91.12 87 GLN A CA 1
ATOM 692 C C . GLN A 1 87 ? -9.322 -6.879 -4.461 1.00 91.12 87 GLN A C 1
ATOM 694 O O . GLN A 1 87 ? -9.223 -5.950 -3.668 1.00 91.12 87 GLN A O 1
ATOM 699 N N . GLN A 1 88 ? -9.587 -8.136 -4.095 1.00 93.12 88 GLN A N 1
ATOM 700 C CA . GLN A 1 88 ? -9.820 -8.523 -2.708 1.00 93.12 88 GLN A CA 1
ATOM 701 C C . GLN A 1 88 ? -8.573 -8.267 -1.864 1.00 93.12 88 GLN A C 1
ATOM 703 O O . GLN A 1 88 ? -8.656 -7.594 -0.849 1.00 93.12 88 GLN A O 1
ATOM 708 N N . THR A 1 89 ? -7.404 -8.688 -2.349 1.00 91.12 89 THR A N 1
ATOM 709 C CA . THR A 1 89 ? -6.125 -8.484 -1.655 1.00 91.12 89 THR A CA 1
ATOM 710 C C . THR A 1 89 ? -5.818 -7.001 -1.437 1.00 91.12 89 THR A C 1
ATOM 712 O O . THR A 1 89 ? -5.324 -6.618 -0.384 1.00 91.12 89 THR A O 1
ATOM 715 N N . VAL A 1 90 ? -6.129 -6.150 -2.421 1.00 91.88 90 VAL A N 1
ATOM 716 C CA . VAL A 1 90 ? -5.975 -4.693 -2.277 1.00 91.88 90 VAL A CA 1
ATOM 717 C C . VAL A 1 90 ? -6.973 -4.138 -1.259 1.00 91.88 90 VAL A C 1
ATOM 719 O O . VAL A 1 90 ? -6.623 -3.266 -0.471 1.00 91.88 90 VAL A O 1
ATOM 722 N N . PHE A 1 91 ? -8.214 -4.628 -1.271 1.00 91.81 91 PHE A N 1
ATOM 723 C CA . PHE A 1 91 ? -9.241 -4.189 -0.335 1.00 91.81 91 PHE A CA 1
ATOM 724 C C . PHE A 1 91 ? -8.919 -4.590 1.104 1.00 91.81 91 PHE A C 1
ATOM 726 O O . PHE A 1 91 ? -9.087 -3.762 1.992 1.00 91.81 91 PHE A O 1
ATOM 733 N N . ASP A 1 92 ? -8.423 -5.804 1.338 1.00 91.00 92 ASP A N 1
ATOM 734 C CA . ASP A 1 92 ? -8.100 -6.297 2.678 1.00 91.00 92 ASP A CA 1
ATOM 735 C C . ASP A 1 92 ? -7.093 -5.368 3.381 1.00 91.00 92 ASP A C 1
ATOM 737 O O . ASP A 1 92 ? -7.311 -4.991 4.531 1.00 91.00 92 ASP A O 1
ATOM 741 N N . GLU A 1 93 ? -6.083 -4.880 2.654 1.00 87.88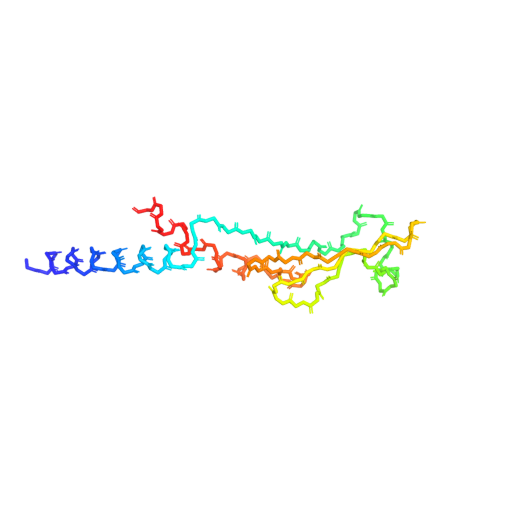 93 GLU A N 1
ATOM 742 C CA . GLU A 1 93 ? -5.080 -3.920 3.147 1.00 87.88 93 GLU A CA 1
ATOM 743 C C . GLU A 1 93 ? -5.657 -2.526 3.468 1.00 87.88 93 GLU A C 1
ATOM 745 O O . GLU A 1 93 ? -5.184 -1.833 4.370 1.00 87.88 93 GLU A O 1
ATOM 750 N N . VAL A 1 94 ? -6.696 -2.094 2.746 1.00 86.94 94 VAL A N 1
ATOM 751 C CA . VAL A 1 94 ? -7.319 -0.766 2.920 1.00 86.94 94 VAL A CA 1
ATOM 752 C C . VAL A 1 94 ? -8.513 -0.816 3.883 1.00 86.94 94 VAL A C 1
ATOM 754 O O . VAL A 1 94 ? -8.902 0.206 4.453 1.00 86.94 94 VAL A O 1
ATOM 757 N N . SER A 1 95 ? -9.086 -1.998 4.109 1.00 87.62 95 SER A N 1
ATOM 758 C CA . SER A 1 95 ? -10.303 -2.208 4.900 1.00 87.62 95 SER A CA 1
ATOM 759 C C . SER A 1 95 ? -10.173 -1.691 6.333 1.00 87.62 95 SER A C 1
ATOM 761 O O . SER A 1 95 ? -11.097 -1.073 6.869 1.00 87.62 95 SER A O 1
ATOM 763 N N . GLU A 1 96 ? -8.994 -1.855 6.932 1.00 79.06 96 GLU A N 1
ATOM 764 C CA . GLU A 1 96 ? -8.701 -1.349 8.266 1.00 79.06 96 GLU A CA 1
ATOM 765 C C . GLU A 1 96 ? -8.795 0.184 8.324 1.00 79.06 96 GLU A C 1
ATOM 767 O O . GLU A 1 96 ? -9.224 0.745 9.335 1.00 79.06 96 GLU A O 1
ATOM 772 N N . LEU A 1 97 ? -8.375 0.888 7.266 1.00 80.94 97 LEU A N 1
ATOM 773 C CA . LEU A 1 97 ? -8.409 2.353 7.227 1.00 80.94 97 LEU A CA 1
ATOM 774 C C . LEU A 1 97 ? -9.853 2.848 7.124 1.00 80.94 97 LEU A C 1
ATOM 776 O O . LEU A 1 97 ? -10.242 3.778 7.824 1.00 80.94 97 LEU A O 1
ATOM 780 N N . ILE A 1 98 ? -10.671 2.166 6.319 1.00 82.56 98 ILE A N 1
ATOM 781 C CA . ILE A 1 98 ? -12.109 2.444 6.199 1.00 82.56 98 ILE A CA 1
ATOM 782 C C . ILE A 1 98 ? -12.797 2.283 7.557 1.00 82.56 98 ILE A C 1
ATOM 784 O O . ILE A 1 98 ? -13.635 3.095 7.932 1.00 82.56 98 ILE A O 1
ATOM 788 N N . GLN A 1 99 ? -12.409 1.269 8.326 1.00 78.56 99 GLN A N 1
ATOM 789 C CA . GLN A 1 99 ? -12.949 1.039 9.659 1.00 78.56 99 GLN A CA 1
ATOM 790 C C . GLN A 1 99 ? -12.583 2.119 10.682 1.00 78.56 99 GLN A C 1
ATOM 792 O O . GLN A 1 99 ? -13.342 2.317 11.623 1.00 78.56 99 GLN A O 1
ATOM 797 N N . SER A 1 100 ? -11.455 2.810 10.509 1.00 74.81 100 SER A N 1
ATOM 798 C CA . SER A 1 100 ? -11.096 3.967 11.342 1.00 74.81 100 SER A CA 1
ATOM 799 C C . SER A 1 100 ? -11.973 5.192 11.038 1.00 74.81 100 SER A C 1
ATOM 801 O O . SER A 1 100 ? -12.227 6.015 11.914 1.00 74.81 100 SER A O 1
ATOM 803 N N . ALA A 1 101 ? -12.496 5.295 9.812 1.00 74.00 101 ALA A N 1
ATOM 804 C CA . ALA A 1 101 ? -13.378 6.386 9.399 1.00 74.00 101 ALA A CA 1
ATOM 805 C C . ALA A 1 101 ? -14.854 6.219 9.836 1.00 74.00 101 ALA A C 1
ATOM 807 O O . ALA A 1 101 ? -15.639 7.144 9.621 1.00 74.00 101 ALA A O 1
ATOM 808 N N . LEU A 1 102 ? -15.236 5.066 10.407 1.00 71.31 102 LEU A N 1
ATOM 809 C CA . LEU A 1 102 ? -16.608 4.692 10.804 1.00 71.31 102 LEU A CA 1
ATOM 810 C C . LEU A 1 102 ? -16.802 4.689 12.333 1.00 71.31 102 LEU A C 1
ATOM 812 O O . LEU A 1 102 ? -17.868 5.158 12.791 1.00 71.31 102 LEU A O 1
#